Protein AF-A0A7C6XYT7-F1 (afdb_monomer)

Sequence (51 aa):
METPRLILRRLSKTDAQAVWENWGADPEVYRYMTTKIMPKLSDVEAFLEKK

Mean predicted aligned error: 2.86 Å

pLDDT: mean 94.81, std 4.41, range [68.69, 97.94]

Foldseek 3Di:
DDDPVDDDDQDALVCLVVCQVPPQQDVVNCVPPPDDRDNDSVSSSVVRVVD

Nearest PDB structures (foldseek):
  2zw7-assembly1_B  TM=8.200E-01  e=1.768E+00  Streptomyces verticillus

Radius of gyration: 11.86 Å; Cα contacts (8 Å, |Δi|>4): 40; chains: 1; bounding box: 25×23×30 Å

Solvent-accessible surface area (backbone atoms only — not comparable to full-atom values): 3204 Å² total; per-residue (Å²): 93,77,56,102,89,48,77,55,71,85,84,49,62,89,44,21,61,62,43,31,77,72,47,40,49,37,66,79,62,40,74,78,47,94,63,81,76,25,86,44,56,68,50,39,36,59,52,49,74,75,109

Secondary structure (DSSP, 8-state):
-EETTEE-----GGGHHHHIIIIIT-HHHHTT-SSPP--SHHHHHHHHTT-

Structure (mmCIF, N/CA/C/O backbone):
data_AF-A0A7C6XYT7-F1
#
_entry.id   AF-A0A7C6XYT7-F1
#
loop_
_atom_site.group_PDB
_atom_site.id
_atom_site.type_symbol
_atom_site.label_atom_id
_atom_site.label_alt_id
_atom_site.label_comp_id
_atom_site.label_asym_id
_atom_site.label_entity_id
_atom_site.label_seq_id
_atom_site.pdbx_PDB_ins_code
_atom_site.Cartn_x
_atom_site.Cartn_y
_atom_site.Cartn_z
_atom_site.occupancy
_atom_site.B_iso_or_equiv
_atom_site.auth_seq_id
_atom_site.auth_comp_id
_atom_site.auth_asym_id
_atom_site.auth_atom_id
_atom_site.pdbx_PDB_model_num
ATOM 1 N N . MET A 1 1 ? -14.852 0.757 9.431 1.00 88.31 1 MET A N 1
ATOM 2 C CA . MET A 1 1 ? -15.386 -0.423 10.146 1.00 88.31 1 MET A CA 1
ATOM 3 C C . MET A 1 1 ? -14.375 -0.791 11.201 1.00 88.31 1 MET A C 1
ATOM 5 O O . MET A 1 1 ? -13.198 -0.861 10.876 1.00 88.31 1 MET A O 1
ATOM 9 N N . GLU A 1 2 ? -14.807 -0.988 12.436 1.00 96.44 2 GLU A N 1
ATOM 10 C CA . GLU A 1 2 ? -13.901 -1.190 13.566 1.00 96.44 2 GLU A CA 1
ATOM 11 C C . GLU A 1 2 ? -14.229 -2.501 14.270 1.00 96.44 2 GLU A C 1
ATOM 13 O O . GLU A 1 2 ? -15.386 -2.901 14.379 1.00 96.44 2 GLU A O 1
ATOM 18 N N . THR A 1 3 ? -13.182 -3.181 14.713 1.00 96.31 3 THR A N 1
ATOM 19 C CA . THR A 1 3 ? -13.226 -4.381 15.548 1.00 96.31 3 THR A CA 1
ATOM 20 C C . THR A 1 3 ? -12.247 -4.176 16.707 1.00 96.31 3 THR A C 1
ATOM 22 O O . THR A 1 3 ? -11.381 -3.306 16.604 1.00 96.31 3 THR A O 1
ATOM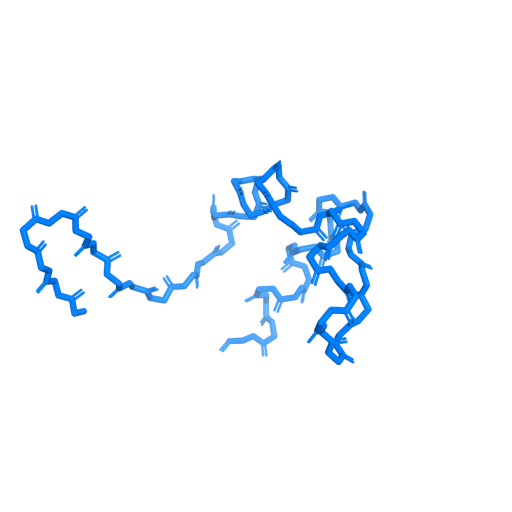 25 N N . PRO A 1 4 ? -12.278 -4.999 17.770 1.00 97.81 4 PRO A N 1
ATOM 26 C CA . PRO A 1 4 ? -11.402 -4.799 18.928 1.00 97.81 4 PRO A CA 1
ATOM 27 C C . PRO A 1 4 ? -9.895 -4.763 18.629 1.00 97.81 4 PRO A C 1
ATOM 29 O O . PRO A 1 4 ? -9.129 -4.252 19.437 1.00 97.81 4 PRO A O 1
ATOM 32 N N . ARG A 1 5 ? -9.452 -5.324 17.494 1.00 97.38 5 ARG A N 1
ATOM 33 C CA . ARG A 1 5 ? -8.028 -5.386 17.118 1.00 97.38 5 ARG A CA 1
ATOM 34 C C . ARG A 1 5 ? -7.677 -4.579 15.875 1.00 97.38 5 ARG A C 1
ATOM 36 O O . ARG A 1 5 ? -6.498 -4.392 15.606 1.00 97.38 5 ARG A O 1
ATOM 43 N N . LEU A 1 6 ? -8.667 -4.176 15.081 1.00 97.25 6 LEU A N 1
ATOM 44 C CA . LEU A 1 6 ? -8.438 -3.632 13.746 1.00 97.25 6 LEU A CA 1
ATOM 45 C C . LEU A 1 6 ? -9.423 -2.518 13.429 1.00 97.25 6 LEU A C 1
ATOM 47 O O . LEU A 1 6 ? -10.632 -2.674 13.613 1.00 97.25 6 LEU A O 1
ATOM 51 N N . ILE A 1 7 ? -8.888 -1.452 12.842 1.00 96.06 7 ILE A N 1
ATOM 52 C CA . ILE A 1 7 ? -9.649 -0.375 12.222 1.00 96.06 7 ILE A CA 1
ATOM 53 C C . ILE A 1 7 ? -9.455 -0.491 10.715 1.00 96.06 7 ILE A C 1
ATOM 55 O O . ILE A 1 7 ? -8.350 -0.331 10.200 1.00 96.06 7 ILE A O 1
ATOM 59 N N . LEU A 1 8 ? -10.545 -0.757 10.002 1.00 96.25 8 LEU A N 1
ATOM 60 C CA . LEU A 1 8 ? -10.575 -0.734 8.549 1.00 96.25 8 LEU A CA 1
ATOM 61 C C . LEU A 1 8 ? -11.083 0.631 8.085 1.00 96.25 8 LEU A C 1
ATOM 63 O O . LEU A 1 8 ? -12.267 0.963 8.238 1.00 96.25 8 LEU A O 1
ATOM 67 N N . ARG A 1 9 ? -10.172 1.407 7.502 1.00 95.44 9 ARG A N 1
ATOM 68 C CA . ARG A 1 9 ? -10.433 2.714 6.894 1.00 95.44 9 ARG A CA 1
ATOM 69 C C . ARG A 1 9 ? -9.920 2.745 5.459 1.00 95.44 9 ARG A C 1
ATOM 71 O O . ARG A 1 9 ? -9.119 1.901 5.065 1.00 95.44 9 ARG A O 1
ATOM 78 N N . ARG A 1 10 ? -10.372 3.734 4.685 1.00 94.50 10 ARG A N 1
ATOM 79 C CA . ARG A 1 10 ? -9.775 4.008 3.374 1.00 94.50 10 ARG A CA 1
ATOM 80 C C . ARG A 1 10 ? -8.313 4.414 3.561 1.00 94.50 10 ARG A C 1
ATOM 82 O O . ARG A 1 10 ? -7.989 5.146 4.503 1.00 94.50 10 ARG A O 1
ATOM 89 N N . LEU A 1 11 ? -7.462 3.909 2.674 1.00 94.75 11 LEU A N 1
ATOM 90 C CA . LEU A 1 11 ? -6.079 4.354 2.572 1.00 94.75 11 LEU A CA 1
ATOM 91 C C . LEU A 1 11 ? -6.051 5.785 2.034 1.00 94.75 11 LEU A C 1
ATOM 93 O O . LEU A 1 11 ? -6.901 6.167 1.228 1.00 94.75 11 LEU A O 1
ATOM 97 N N . SER A 1 12 ? -5.078 6.562 2.487 1.00 94.44 12 SER A N 1
ATOM 98 C CA . SER A 1 12 ? -4.771 7.892 1.973 1.00 94.44 12 SER A CA 1
ATOM 99 C C . SER A 1 12 ? -3.296 7.964 1.582 1.00 94.44 12 SER A C 1
ATOM 101 O O . SER A 1 12 ? -2.508 7.079 1.911 1.00 94.44 12 SER A O 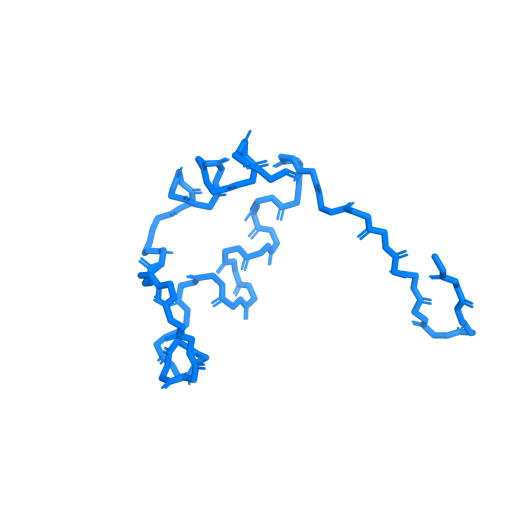1
ATOM 103 N N . LYS A 1 13 ? -2.889 9.052 0.921 1.00 95.12 13 LYS A N 1
ATOM 104 C CA . LYS A 1 13 ? -1.483 9.275 0.547 1.00 95.12 13 LYS A CA 1
ATOM 105 C C . LYS A 1 13 ? -0.506 9.159 1.715 1.00 95.12 13 LYS A C 1
ATOM 107 O O . LYS A 1 13 ? 0.617 8.716 1.517 1.00 95.12 13 LYS A O 1
ATOM 112 N N . THR A 1 14 ? -0.918 9.534 2.926 1.00 96.12 14 THR A N 1
ATOM 113 C CA . THR A 1 14 ? -0.038 9.473 4.102 1.00 96.12 14 THR A CA 1
ATOM 114 C C . THR A 1 14 ? 0.315 8.039 4.496 1.00 96.12 14 THR A C 1
ATOM 116 O O . THR A 1 14 ? 1.269 7.833 5.235 1.00 96.12 14 THR A O 1
ATOM 119 N N . ASP A 1 15 ? -0.422 7.047 3.989 1.00 97.19 15 ASP A N 1
ATOM 120 C CA . ASP A 1 15 ? -0.160 5.628 4.226 1.00 97.19 15 ASP A CA 1
ATOM 121 C C . ASP A 1 15 ? 0.839 5.026 3.230 1.00 97.19 15 ASP A C 1
ATOM 123 O O . ASP A 1 15 ? 1.217 3.866 3.387 1.00 97.19 15 ASP A O 1
ATOM 127 N N . ALA A 1 16 ? 1.265 5.777 2.205 1.00 97.19 16 ALA A N 1
ATOM 128 C CA . ALA A 1 16 ? 2.078 5.250 1.109 1.00 97.19 16 ALA A CA 1
ATOM 129 C C . ALA A 1 16 ? 3.365 4.573 1.602 1.00 97.19 16 ALA A C 1
ATOM 131 O O . ALA A 1 16 ? 3.680 3.475 1.146 1.00 97.19 16 ALA A O 1
ATOM 132 N N . GLN A 1 17 ? 4.055 5.180 2.576 1.00 97.94 17 GLN A N 1
ATOM 133 C CA . GLN A 1 17 ? 5.276 4.618 3.159 1.00 97.94 17 GLN A CA 1
ATOM 134 C C . GLN A 1 17 ? 5.011 3.254 3.798 1.00 97.94 17 GLN A C 1
ATOM 136 O O . GLN A 1 17 ? 5.640 2.266 3.432 1.00 97.94 17 GLN A O 1
ATOM 141 N N . ALA A 1 18 ? 4.023 3.183 4.693 1.00 97.81 18 ALA A N 1
ATOM 142 C CA . ALA A 1 18 ? 3.678 1.948 5.386 1.00 97.81 18 ALA A CA 1
ATOM 143 C C . ALA A 1 18 ? 3.174 0.869 4.417 1.00 97.81 18 ALA A C 1
ATOM 145 O O . ALA A 1 18 ? 3.445 -0.312 4.611 1.00 97.81 18 ALA A O 1
ATOM 146 N N . VAL A 1 19 ? 2.447 1.246 3.363 1.00 96.62 19 VAL A N 1
ATOM 147 C CA . VAL A 1 19 ? 2.045 0.305 2.312 1.00 96.62 19 VAL A CA 1
ATOM 148 C C . VAL A 1 19 ? 3.271 -0.244 1.588 1.00 96.62 19 VAL A C 1
ATOM 150 O O . VAL A 1 19 ? 3.384 -1.461 1.452 1.00 96.62 19 VAL A O 1
ATOM 153 N N . TRP A 1 20 ? 4.187 0.623 1.147 1.00 97.69 20 TRP A N 1
ATOM 154 C CA . TRP A 1 20 ? 5.387 0.225 0.412 1.00 97.69 20 TRP A CA 1
ATOM 155 C C . TRP A 1 20 ? 6.278 -0.715 1.234 1.00 97.69 20 TRP A C 1
ATOM 157 O O . TRP A 1 20 ? 6.626 -1.787 0.743 1.00 97.69 20 TRP A O 1
ATOM 167 N N . GLU A 1 21 ? 6.561 -0.355 2.491 1.00 97.38 21 GLU A N 1
ATOM 168 C CA . GLU A 1 21 ? 7.414 -1.127 3.406 1.00 97.38 21 GLU A CA 1
ATOM 169 C C . GLU A 1 21 ? 6.827 -2.491 3.777 1.00 97.38 21 GLU A C 1
ATOM 171 O O . GLU A 1 21 ? 7.574 -3.456 3.911 1.00 97.38 21 GLU A O 1
ATOM 176 N N . ASN A 1 22 ? 5.504 -2.585 3.954 1.00 96.44 22 ASN A N 1
ATOM 177 C CA . ASN A 1 22 ? 4.885 -3.826 4.418 1.00 96.44 22 ASN A CA 1
ATOM 178 C C . ASN A 1 22 ? 4.576 -4.812 3.287 1.00 96.44 22 ASN A C 1
ATOM 180 O O . ASN A 1 22 ? 4.667 -6.015 3.505 1.00 96.44 22 ASN A O 1
ATOM 184 N N . TRP A 1 23 ? 4.128 -4.337 2.119 1.00 95.31 23 TRP A N 1
ATOM 185 C CA . TRP A 1 23 ? 3.687 -5.244 1.046 1.00 95.31 23 TRP A CA 1
ATOM 186 C C . TRP A 1 23 ? 3.732 -4.669 -0.375 1.00 95.31 23 TRP A C 1
ATOM 188 O O . TRP A 1 23 ? 3.733 -5.430 -1.340 1.00 95.31 23 TRP A O 1
ATOM 198 N N . GLY A 1 24 ? 3.764 -3.347 -0.555 1.00 95.19 24 GLY A N 1
ATOM 199 C CA . GLY A 1 24 ? 3.675 -2.699 -1.869 1.00 95.19 24 GLY A CA 1
ATOM 200 C C . GLY A 1 24 ? 4.815 -3.071 -2.824 1.00 95.19 24 GLY A C 1
ATOM 201 O O . GLY A 1 24 ? 4.590 -3.132 -4.035 1.00 95.19 24 GLY A O 1
ATOM 202 N N . ALA A 1 25 ? 5.992 -3.379 -2.278 1.00 95.69 25 ALA A N 1
ATOM 203 C CA . ALA A 1 25 ? 7.171 -3.810 -3.024 1.00 95.69 25 ALA A CA 1
ATOM 204 C C . ALA A 1 25 ? 7.477 -5.316 -2.909 1.00 95.69 25 ALA A C 1
ATOM 206 O O . ALA A 1 25 ? 8.505 -5.757 -3.422 1.00 95.69 25 ALA A O 1
ATOM 207 N N . ASP A 1 26 ? 6.623 -6.103 -2.247 1.00 96.50 26 ASP A N 1
ATOM 208 C CA . ASP A 1 26 ? 6.897 -7.514 -1.962 1.00 96.50 26 ASP A CA 1
ATOM 209 C C . ASP A 1 26 ? 6.467 -8.429 -3.133 1.00 96.50 26 ASP A C 1
ATOM 211 O O . ASP A 1 26 ? 5.267 -8.584 -3.393 1.00 96.50 26 ASP A O 1
ATOM 215 N N . PRO A 1 27 ? 7.406 -9.078 -3.849 1.00 95.31 27 PRO A N 1
ATOM 216 C CA . PRO A 1 27 ? 7.068 -9.957 -4.965 1.00 95.31 27 PRO A CA 1
ATOM 217 C C . PRO A 1 27 ? 6.258 -11.197 -4.558 1.00 95.31 27 PRO A C 1
ATOM 219 O O . PRO A 1 27 ? 5.479 -11.689 -5.380 1.00 95.31 27 PRO A O 1
ATOM 222 N N . GLU A 1 28 ? 6.379 -11.687 -3.321 1.00 96.25 28 GLU A N 1
ATOM 223 C CA . GLU A 1 28 ? 5.602 -12.838 -2.844 1.00 96.25 28 GLU A CA 1
ATOM 224 C C . GLU A 1 28 ? 4.122 -12.477 -2.677 1.00 96.25 28 GLU A C 1
ATOM 226 O O . GLU A 1 28 ? 3.245 -13.275 -3.017 1.00 96.25 28 GLU A O 1
ATOM 231 N N . VAL A 1 29 ? 3.820 -11.245 -2.249 1.00 95.06 29 VAL A N 1
ATOM 232 C CA . VAL A 1 29 ? 2.442 -10.727 -2.211 1.00 95.06 29 VAL A CA 1
ATOM 233 C C . VAL A 1 29 ? 1.892 -10.577 -3.630 1.00 95.06 29 VAL A C 1
ATOM 235 O O . VAL A 1 29 ? 0.780 -11.023 -3.930 1.00 95.06 29 VAL A O 1
ATOM 238 N N . TYR A 1 30 ? 2.682 -9.993 -4.534 1.00 95.50 30 TYR A N 1
ATOM 239 C CA . TYR A 1 30 ? 2.237 -9.697 -5.897 1.00 95.50 30 TYR A CA 1
ATOM 240 C C . TYR A 1 30 ? 2.033 -10.923 -6.784 1.00 95.50 30 TYR A C 1
ATOM 242 O O . TYR A 1 30 ? 1.326 -10.816 -7.785 1.00 95.50 30 TYR A O 1
ATOM 250 N N . ARG A 1 31 ? 2.537 -12.102 -6.398 1.00 95.88 31 ARG A N 1
ATOM 251 C CA . ARG A 1 31 ? 2.193 -13.376 -7.053 1.00 95.88 31 ARG A CA 1
ATOM 252 C C . ARG A 1 31 ? 0.678 -13.624 -7.103 1.00 95.88 31 ARG A C 1
ATOM 254 O O . ARG A 1 31 ? 0.211 -14.307 -8.012 1.00 95.88 31 ARG A O 1
ATOM 261 N N . TYR A 1 32 ? -0.082 -13.072 -6.157 1.00 95.25 32 TYR A N 1
ATOM 262 C CA . TYR A 1 32 ? -1.537 -13.238 -6.068 1.00 95.25 32 TYR A CA 1
ATOM 263 C C . TYR A 1 32 ? -2.331 -12.031 -6.582 1.00 95.25 32 TYR A C 1
ATOM 265 O O . TYR A 1 32 ? -3.562 -12.047 -6.554 1.00 95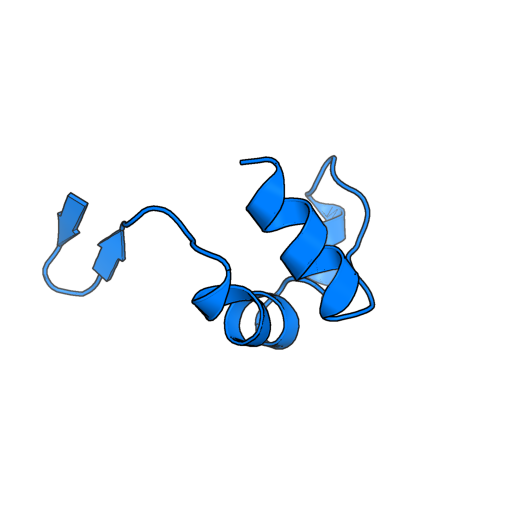.25 32 TYR A O 1
ATOM 273 N N . MET A 1 33 ? -1.658 -10.970 -7.030 1.00 93.75 33 MET A N 1
ATOM 274 C CA . MET A 1 33 ? -2.303 -9.725 -7.438 1.00 93.75 33 MET A CA 1
ATOM 275 C C . MET A 1 33 ? -2.406 -9.608 -8.960 1.00 93.75 33 MET A C 1
ATOM 277 O O . MET A 1 33 ? -1.556 -10.078 -9.707 1.00 93.75 33 MET A O 1
ATOM 281 N N . THR A 1 34 ? -3.441 -8.912 -9.432 1.00 93.38 34 THR A N 1
ATOM 282 C C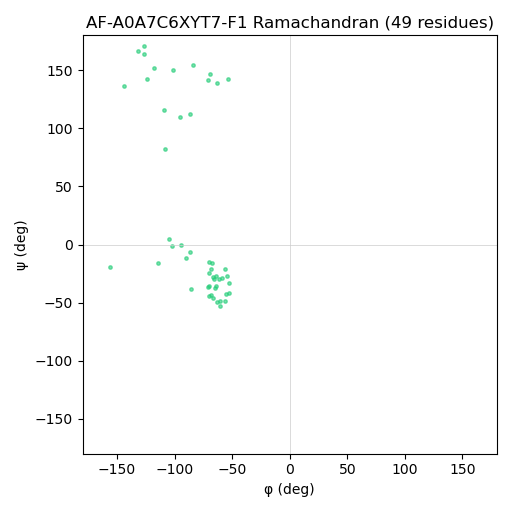A . THR A 1 34 ? -3.588 -8.547 -10.853 1.00 93.38 34 THR A CA 1
ATOM 283 C C . THR A 1 34 ? -2.946 -7.197 -11.187 1.00 93.38 34 THR A C 1
ATOM 285 O O . THR A 1 34 ? -2.830 -6.829 -12.355 1.00 93.38 34 THR A O 1
ATOM 288 N N . THR A 1 35 ? -2.560 -6.421 -10.173 1.00 89.56 35 THR A N 1
ATOM 289 C CA . THR A 1 35 ? -1.857 -5.141 -10.315 1.00 89.56 35 THR A CA 1
ATOM 290 C C . THR A 1 35 ? -0.355 -5.355 -10.475 1.00 89.56 35 THR A C 1
ATOM 292 O O . THR A 1 35 ? 0.188 -6.349 -10.005 1.00 89.56 35 THR A O 1
ATOM 295 N N . LYS A 1 36 ? 0.342 -4.408 -11.115 1.00 92.12 36 LYS A N 1
ATOM 296 C CA . LYS A 1 36 ? 1.810 -4.446 -11.212 1.00 92.12 36 LYS A CA 1
ATOM 297 C C . LYS A 1 36 ? 2.446 -4.142 -9.857 1.00 92.12 36 LYS A C 1
ATOM 299 O O . LYS A 1 36 ? 1.966 -3.245 -9.168 1.00 92.12 36 LYS A O 1
ATOM 304 N N . ILE A 1 37 ? 3.532 -4.849 -9.537 1.00 95.62 37 ILE A N 1
ATOM 305 C CA . ILE A 1 37 ? 4.368 -4.576 -8.359 1.00 95.62 37 ILE A CA 1
ATOM 306 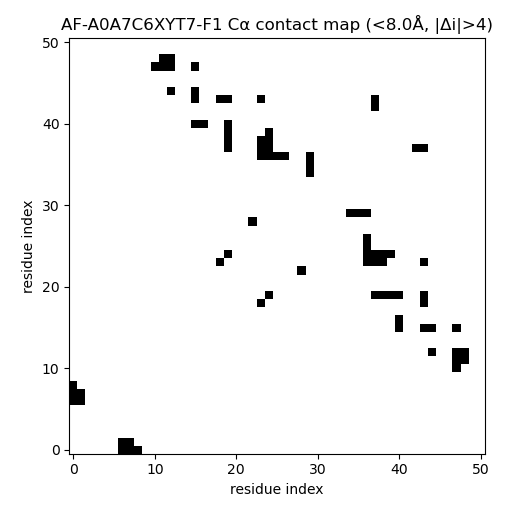C C . ILE A 1 37 ? 4.824 -3.117 -8.334 1.00 95.62 37 ILE A C 1
ATOM 308 O O . ILE A 1 37 ? 5.096 -2.539 -9.390 1.00 95.62 37 ILE A O 1
ATOM 312 N N . MET A 1 38 ? 4.882 -2.531 -7.136 1.00 96.25 38 MET A N 1
ATOM 313 C CA . MET A 1 38 ? 5.228 -1.128 -6.905 1.00 96.25 38 MET A CA 1
ATOM 314 C C . MET A 1 38 ? 6.625 -1.040 -6.263 1.00 96.25 38 MET A C 1
ATOM 316 O O . MET A 1 38 ? 6.739 -0.952 -5.041 1.00 96.25 38 MET A O 1
ATOM 320 N N . PRO A 1 39 ? 7.712 -1.106 -7.059 1.00 95.06 39 PRO A N 1
ATOM 321 C CA . PRO A 1 39 ? 9.076 -1.179 -6.535 1.00 95.06 39 PRO A CA 1
ATOM 322 C C . PRO A 1 39 ? 9.529 0.109 -5.844 1.00 95.06 39 PRO A C 1
ATOM 324 O O . PRO A 1 39 ? 10.458 0.066 -5.042 1.00 95.06 39 PRO A O 1
ATOM 327 N N . LYS A 1 40 ? 8.900 1.255 -6.127 1.00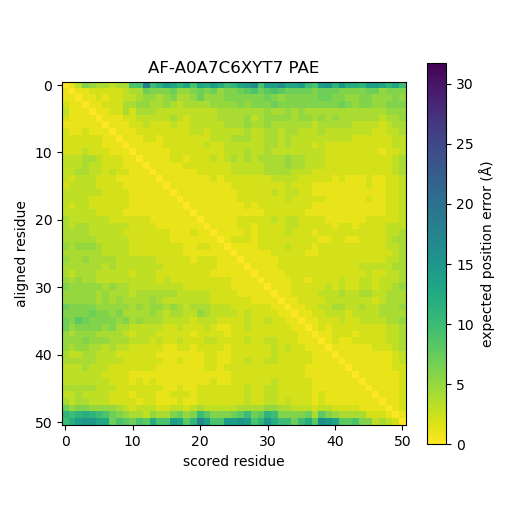 97.50 40 LYS A N 1
ATOM 328 C CA . LYS A 1 40 ? 9.233 2.542 -5.509 1.00 97.50 40 LYS A CA 1
ATOM 329 C C . LYS A 1 40 ? 8.054 3.085 -4.715 1.00 97.50 40 LYS A C 1
ATOM 331 O O . LYS A 1 40 ? 6.900 2.891 -5.091 1.00 97.50 40 LYS A O 1
ATOM 336 N N . LEU A 1 41 ? 8.356 3.867 -3.681 1.00 97.44 41 LEU A N 1
ATOM 337 C CA . LEU A 1 41 ? 7.348 4.591 -2.906 1.00 97.44 41 LEU A CA 1
ATOM 338 C C . LEU A 1 41 ? 6.429 5.441 -3.799 1.00 97.44 41 LEU A C 1
ATOM 340 O O . LEU A 1 41 ? 5.212 5.412 -3.638 1.00 97.44 41 LEU A O 1
ATOM 344 N N . SER A 1 42 ? 7.000 6.119 -4.798 1.00 96.88 42 SER A N 1
ATOM 345 C CA . SER A 1 42 ? 6.252 6.951 -5.748 1.00 96.88 42 SER A CA 1
ATOM 346 C C . SER A 1 42 ? 5.187 6.182 -6.535 1.00 96.88 42 SER A C 1
ATOM 348 O O . SER A 1 42 ? 4.174 6.752 -6.935 1.00 96.88 42 SER A O 1
ATOM 350 N N . ASP A 1 43 ? 5.392 4.882 -6.760 1.00 96.44 43 ASP A N 1
ATOM 351 C CA . ASP A 1 43 ? 4.418 4.043 -7.460 1.00 96.44 43 ASP A CA 1
ATOM 352 C C . ASP A 1 43 ? 3.185 3.800 -6.572 1.00 96.44 43 ASP A C 1
ATOM 354 O O . ASP A 1 43 ? 2.051 3.823 -7.058 1.00 96.44 43 ASP A O 1
ATOM 358 N N . VAL A 1 44 ? 3.400 3.649 -5.259 1.00 96.69 44 VAL A N 1
ATOM 359 C CA . VAL A 1 44 ? 2.338 3.525 -4.250 1.00 96.69 44 VAL A CA 1
ATOM 360 C C . VAL A 1 44 ? 1.569 4.830 -4.096 1.00 96.69 44 VAL A C 1
ATOM 362 O O . VAL A 1 44 ? 0.339 4.813 -4.073 1.00 96.69 44 VAL A O 1
ATOM 365 N N . GLU A 1 45 ? 2.262 5.967 -4.048 1.00 96.56 45 GLU A N 1
ATOM 366 C CA . GLU A 1 45 ? 1.623 7.288 -4.011 1.00 96.56 45 GLU A CA 1
ATOM 367 C C . GLU A 1 45 ? 0.690 7.480 -5.215 1.00 96.56 45 GLU A C 1
ATOM 369 O O . GLU A 1 45 ? -0.486 7.809 -5.046 1.00 96.56 45 GLU A O 1
ATOM 374 N N . ALA A 1 46 ? 1.175 7.173 -6.423 1.00 94.62 46 ALA A N 1
ATOM 375 C CA . ALA A 1 46 ? 0.390 7.262 -7.652 1.00 94.62 46 ALA A CA 1
ATOM 376 C C . ALA A 1 46 ? -0.782 6.261 -7.700 1.00 94.62 46 ALA A C 1
ATOM 378 O O . ALA A 1 46 ? -1.804 6.529 -8.337 1.00 94.62 46 ALA A O 1
ATOM 379 N N . PHE A 1 47 ? -0.657 5.096 -7.057 1.00 93.19 47 PHE A N 1
ATOM 380 C CA . PHE A 1 47 ? -1.753 4.135 -6.921 1.00 93.19 47 PHE A CA 1
ATOM 381 C C . PHE A 1 47 ? -2.848 4.649 -5.980 1.00 93.19 47 PHE A C 1
ATOM 383 O O . PHE A 1 47 ? -4.032 4.559 -6.31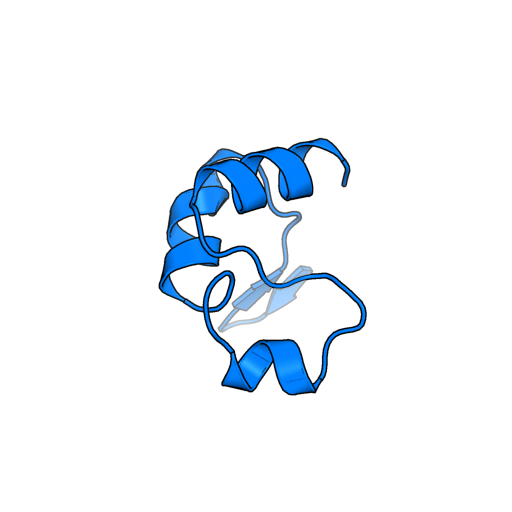3 1.00 93.19 47 PHE A O 1
ATOM 390 N N . LEU A 1 48 ? -2.461 5.218 -4.836 1.00 94.12 48 LEU A N 1
ATOM 391 C CA . LEU A 1 48 ? -3.384 5.756 -3.834 1.00 94.12 48 LEU A CA 1
ATOM 392 C C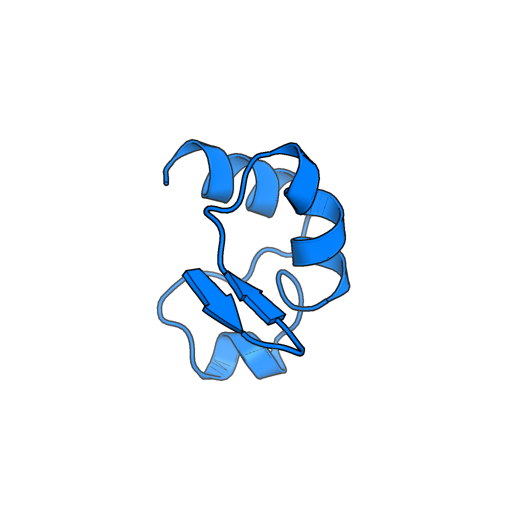 . LEU A 1 48 ? -4.088 7.036 -4.301 1.00 94.12 48 LEU A C 1
ATOM 394 O O . LEU A 1 48 ? -5.192 7.313 -3.851 1.00 94.12 48 LEU A O 1
ATOM 398 N N . GLU A 1 49 ? -3.503 7.786 -5.236 1.00 92.06 49 GLU A N 1
ATOM 399 C CA . GLU A 1 49 ? -4.164 8.924 -5.895 1.00 92.06 49 GLU A CA 1
ATOM 400 C C . GLU A 1 49 ? -5.350 8.540 -6.779 1.00 92.06 49 GLU A C 1
ATOM 402 O O . 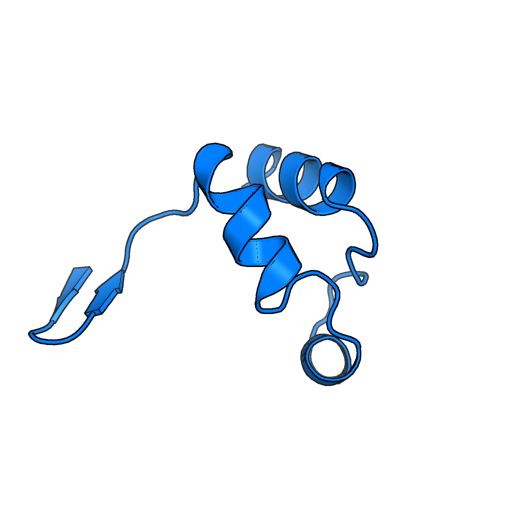GLU A 1 49 ? -6.246 9.352 -7.000 1.00 92.06 49 GLU A O 1
ATOM 407 N N . LYS A 1 50 ? -5.343 7.322 -7.326 1.00 85.06 50 LYS A N 1
ATOM 408 C CA . LYS A 1 50 ? -6.334 6.856 -8.307 1.00 85.06 50 LYS A CA 1
ATOM 409 C C . LYS A 1 50 ? -7.501 6.090 -7.673 1.00 85.06 50 LYS A C 1
ATOM 411 O O . LYS A 1 50 ? -8.353 5.590 -8.409 1.00 85.06 50 LYS A O 1
ATOM 416 N N . LYS A 1 51 ? -7.505 5.927 -6.349 1.00 68.69 51 LYS A N 1
ATOM 417 C CA . LYS A 1 51 ? -8.447 5.100 -5.578 1.00 68.69 51 LYS A CA 1
ATOM 418 C C . LYS A 1 51 ? -9.362 5.955 -4.712 1.00 68.69 51 LYS A C 1
ATOM 420 O O . LYS A 1 51 ? -10.537 5.547 -4.579 1.00 68.69 51 LYS A O 1
#